Protein AF-A0A2U3LI74-F1 (afdb_monomer_lite)

Radius of gyration: 19.11 Å; chains: 1; bounding box: 64×29×44 Å

Structure (mmCIF, N/CA/C/O backbone):
data_AF-A0A2U3LI74-F1
#
_entry.id   AF-A0A2U3LI74-F1
#
loop_
_atom_site.group_PDB
_atom_site.id
_atom_site.type_symbol
_atom_site.label_atom_id
_atom_site.label_alt_id
_atom_site.label_comp_id
_atom_site.label_asym_id
_atom_site.label_entity_id
_atom_site.label_seq_id
_atom_site.pdbx_PDB_ins_code
_atom_site.Cartn_x
_atom_site.Cartn_y
_atom_site.Cartn_z
_atom_site.occupancy
_atom_site.B_iso_or_equiv
_atom_site.auth_seq_id
_atom_site.auth_comp_id
_atom_site.auth_asym_id
_atom_site.auth_atom_id
_atom_site.pdbx_PDB_model_num
ATOM 1 N N . MET A 1 1 ? 8.073 6.671 -24.115 1.00 55.41 1 MET A N 1
ATOM 2 C CA . MET A 1 1 ? 7.047 7.569 -23.555 1.00 55.41 1 MET A CA 1
ATOM 3 C C . MET A 1 1 ? 5.644 6.995 -23.532 1.00 55.41 1 MET A C 1
ATOM 5 O O . MET A 1 1 ? 5.001 7.187 -22.516 1.00 55.41 1 MET A O 1
ATOM 9 N N . ARG A 1 2 ? 5.120 6.317 -24.572 1.00 62.72 2 ARG A N 1
ATOM 10 C CA . ARG A 1 2 ? 3.730 5.817 -24.498 1.00 62.72 2 ARG A CA 1
ATOM 11 C C . ARG A 1 2 ? 3.549 4.587 -23.580 1.00 62.72 2 ARG A C 1
ATOM 13 O O . ARG A 1 2 ? 2.485 4.473 -22.997 1.00 62.72 2 ARG A O 1
ATOM 20 N N . ASN A 1 3 ? 4.588 3.770 -23.367 1.00 72.00 3 ASN A N 1
ATOM 21 C CA . ASN A 1 3 ? 4.470 2.480 -22.662 1.00 72.00 3 ASN A CA 1
ATOM 22 C C . ASN A 1 3 ? 5.248 2.424 -21.330 1.00 72.00 3 ASN A C 1
ATOM 24 O O . ASN A 1 3 ? 5.362 1.367 -20.722 1.00 72.00 3 ASN A O 1
ATOM 28 N N . ASP A 1 4 ? 5.797 3.548 -20.861 1.00 69.12 4 ASP A N 1
ATOM 29 C CA . ASP A 1 4 ? 6.774 3.564 -19.757 1.00 69.12 4 ASP A CA 1
ATOM 30 C C . ASP A 1 4 ? 6.161 3.116 -18.405 1.00 69.12 4 ASP A C 1
ATOM 32 O O . ASP A 1 4 ? 6.886 2.740 -17.489 1.00 69.12 4 ASP A O 1
ATOM 36 N N . PHE A 1 5 ? 4.826 3.121 -18.291 1.00 73.12 5 PHE A N 1
ATOM 37 C CA . PHE A 1 5 ? 4.066 2.641 -17.127 1.00 73.12 5 PHE A CA 1
ATOM 38 C C . PHE A 1 5 ? 3.332 1.313 -17.372 1.00 73.12 5 PHE A C 1
ATOM 40 O O . PHE A 1 5 ? 2.677 0.808 -16.464 1.00 73.12 5 PHE A O 1
ATOM 47 N N . GLU A 1 6 ? 3.395 0.778 -18.594 1.00 77.38 6 GLU A N 1
ATOM 48 C CA . GLU A 1 6 ? 2.714 -0.466 -18.980 1.00 77.38 6 GLU A CA 1
ATOM 49 C C . GLU A 1 6 ? 3.585 -1.699 -18.704 1.00 77.38 6 GLU A C 1
ATOM 51 O O . GLU A 1 6 ? 3.068 -2.806 -18.565 1.00 77.38 6 GLU A O 1
ATOM 56 N N . GLU A 1 7 ? 4.903 -1.513 -18.594 1.00 77.75 7 GLU A N 1
ATOM 57 C CA . GLU A 1 7 ? 5.839 -2.576 -18.237 1.00 77.75 7 GLU A CA 1
ATOM 58 C C . GLU A 1 7 ? 6.015 -2.657 -16.709 1.00 77.75 7 GLU A C 1
ATOM 60 O O . GLU A 1 7 ? 6.334 -1.648 -16.078 1.00 77.75 7 GLU A O 1
ATOM 65 N N . PRO A 1 8 ? 5.844 -3.839 -16.089 1.00 74.44 8 PRO A N 1
ATOM 66 C CA . PRO A 1 8 ? 6.161 -4.049 -14.679 1.00 74.44 8 PRO A CA 1
ATOM 67 C C . PRO A 1 8 ? 7.670 -3.936 -14.414 1.00 74.44 8 PRO A C 1
ATOM 69 O O . PRO A 1 8 ? 8.476 -4.551 -15.111 1.00 74.44 8 PRO A O 1
ATOM 72 N N . GLY A 1 9 ? 8.067 -3.214 -13.362 1.00 77.50 9 GLY A N 1
ATOM 73 C CA . GLY A 1 9 ? 9.455 -3.163 -12.880 1.00 77.50 9 GLY A CA 1
ATOM 74 C C . GLY A 1 9 ? 10.062 -1.761 -12.759 1.00 77.50 9 GLY A C 1
ATOM 75 O O . GLY A 1 9 ? 10.701 -1.494 -11.737 1.00 77.50 9 GLY A O 1
ATOM 76 N N . PRO A 1 10 ? 9.873 -0.843 -13.727 1.00 80.56 10 PRO A N 1
ATOM 77 C CA . PRO A 1 10 ? 10.335 0.531 -13.608 1.00 80.56 10 PRO A CA 1
ATOM 78 C C . PRO A 1 10 ? 9.788 1.211 -12.349 1.00 80.56 10 PRO A C 1
ATOM 80 O O . PRO A 1 10 ? 8.593 1.159 -12.043 1.00 80.56 10 PRO A O 1
ATOM 83 N N . PHE A 1 11 ? 10.691 1.862 -11.624 1.00 86.69 11 PHE A N 1
ATOM 84 C CA . PHE A 1 11 ? 10.395 2.668 -10.451 1.00 86.69 11 PHE A CA 1
ATOM 85 C C . PHE A 1 11 ? 10.618 4.142 -10.791 1.00 86.69 11 PHE A C 1
ATOM 87 O O . PHE A 1 11 ? 11.692 4.510 -11.273 1.00 86.69 11 PHE A O 1
ATOM 94 N N . PHE A 1 12 ? 9.629 4.988 -10.506 1.00 89.75 12 PHE A N 1
ATOM 95 C CA . PHE A 1 12 ? 9.710 6.421 -10.770 1.00 89.75 12 PHE A CA 1
ATOM 96 C C . PHE A 1 12 ? 9.577 7.216 -9.480 1.00 89.75 12 PHE A C 1
ATOM 98 O O . PHE A 1 12 ? 8.709 6.942 -8.655 1.00 89.75 12 PHE A O 1
ATOM 105 N N . ARG A 1 13 ? 10.402 8.253 -9.344 1.00 91.88 13 ARG A N 1
ATOM 106 C CA . ARG A 1 13 ? 10.267 9.253 -8.288 1.00 91.88 13 ARG A CA 1
ATOM 107 C C . ARG A 1 13 ? 10.006 10.611 -8.904 1.00 91.88 13 ARG A C 1
ATOM 109 O O . ARG A 1 13 ? 10.754 11.052 -9.775 1.00 91.88 13 ARG A O 1
ATOM 116 N N . ILE A 1 14 ? 8.966 11.276 -8.425 1.00 92.69 14 ILE A N 1
ATOM 117 C CA . ILE A 1 14 ? 8.621 12.640 -8.812 1.00 92.69 14 ILE A CA 1
ATOM 118 C C . ILE A 1 14 ? 8.843 13.549 -7.608 1.00 92.69 14 ILE A C 1
ATOM 120 O O . ILE A 1 14 ? 8.418 13.240 -6.497 1.00 92.69 14 ILE A O 1
ATOM 124 N N . GLY A 1 15 ? 9.487 14.691 -7.839 1.00 91.94 15 GLY A N 1
ATOM 125 C CA . GLY A 1 15 ? 9.750 15.680 -6.799 1.00 91.94 15 GLY A CA 1
ATOM 126 C C 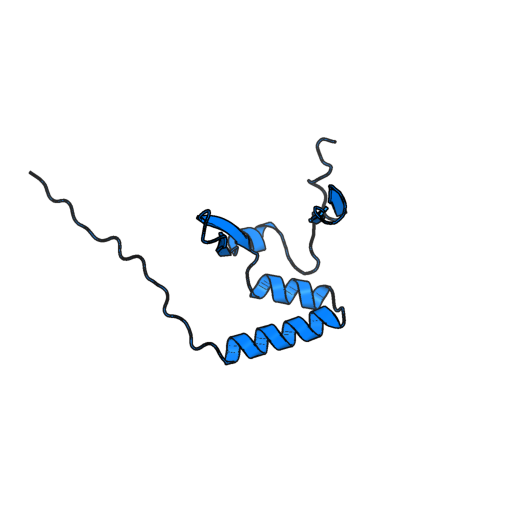. GLY A 1 15 ? 10.948 15.338 -5.912 1.00 91.94 15 GLY A C 1
ATOM 127 O O . GLY A 1 15 ? 11.799 14.514 -6.247 1.00 91.94 15 GLY A O 1
ATOM 128 N N . ARG A 1 16 ? 11.034 16.046 -4.788 1.00 90.56 16 ARG A N 1
ATOM 129 C CA . ARG A 1 16 ? 12.092 15.932 -3.776 1.00 90.56 16 ARG A CA 1
ATOM 130 C C . ARG A 1 16 ? 11.486 16.215 -2.411 1.00 90.56 16 ARG A C 1
ATOM 132 O O . ARG A 1 16 ? 10.459 16.884 -2.322 1.00 90.56 16 ARG A O 1
ATOM 139 N N . GLU A 1 17 ? 12.135 15.741 -1.359 1.00 88.44 17 GLU A N 1
ATOM 140 C CA . GLU A 1 17 ? 11.691 16.011 0.007 1.00 88.44 17 GLU A CA 1
ATOM 141 C C . GLU A 1 17 ? 11.464 17.519 0.245 1.00 88.44 17 GLU A C 1
ATOM 143 O O . GLU A 1 17 ? 12.245 18.341 -0.253 1.00 88.44 17 GLU A O 1
ATOM 148 N N . PRO A 1 18 ? 10.397 17.900 0.975 1.00 89.00 18 PRO A N 1
ATOM 149 C CA . PRO A 1 18 ? 9.451 17.034 1.695 1.00 89.00 18 PRO A CA 1
ATOM 150 C C . PRO A 1 18 ? 8.280 16.497 0.846 1.00 89.00 18 PRO A C 1
ATOM 152 O O . PRO A 1 18 ? 7.466 15.738 1.360 1.00 89.00 18 PRO A O 1
ATOM 155 N N . VAL A 1 19 ? 8.176 16.866 -0.437 1.00 90.75 19 VAL A N 1
ATOM 156 C CA . VAL A 1 19 ? 7.052 16.493 -1.318 1.00 90.75 19 VAL A CA 1
ATOM 157 C C . VAL A 1 19 ? 7.567 15.631 -2.473 1.00 90.75 19 VAL A C 1
ATOM 159 O O . VAL A 1 19 ? 7.710 16.082 -3.611 1.00 90.75 19 VAL A O 1
ATOM 162 N N . GLY A 1 20 ? 7.909 14.386 -2.143 1.00 92.69 20 GLY A N 1
ATOM 163 C CA . GLY A 1 20 ? 8.288 13.348 -3.101 1.00 92.69 20 GLY A CA 1
ATOM 164 C C . GLY A 1 20 ? 7.188 12.299 -3.245 1.00 92.69 20 GLY A C 1
ATOM 165 O O . GLY A 1 20 ? 6.549 11.939 -2.257 1.00 92.69 20 GLY A O 1
ATOM 166 N N . VAL A 1 21 ? 6.977 11.805 -4.464 1.00 92.94 21 VAL A N 1
ATOM 167 C CA . VAL A 1 21 ? 6.033 10.720 -4.763 1.00 92.94 21 VAL A CA 1
ATOM 168 C C . VAL A 1 21 ? 6.761 9.593 -5.479 1.00 92.94 21 VAL A C 1
ATOM 170 O O . VAL A 1 21 ? 7.453 9.821 -6.472 1.00 92.94 21 VAL A O 1
ATOM 173 N N . ASP A 1 22 ? 6.542 8.382 -4.983 1.00 92.06 22 ASP A N 1
ATOM 174 C CA . ASP A 1 22 ? 7.096 7.141 -5.502 1.00 92.06 22 ASP A CA 1
ATOM 175 C C . ASP A 1 22 ? 6.018 6.377 -6.268 1.00 92.06 22 ASP A C 1
ATOM 177 O O . ASP A 1 22 ? 4.975 6.035 -5.713 1.00 92.06 22 ASP A O 1
ATOM 181 N N . ILE A 1 23 ? 6.274 6.105 -7.546 1.00 91.31 23 ILE A N 1
ATOM 182 C CA . ILE A 1 23 ? 5.399 5.320 -8.415 1.00 91.31 23 ILE A CA 1
ATOM 183 C C . ILE A 1 23 ? 6.084 3.984 -8.682 1.00 91.31 23 ILE A C 1
ATOM 185 O O . ILE A 1 23 ? 7.129 3.910 -9.334 1.00 91.31 23 ILE A O 1
ATOM 189 N N . LEU A 1 24 ? 5.470 2.926 -8.164 1.00 91.00 24 LEU A N 1
ATOM 190 C CA . LEU A 1 24 ? 5.869 1.543 -8.383 1.00 91.00 24 LEU A CA 1
ATOM 191 C C . LEU A 1 24 ? 4.912 0.926 -9.405 1.00 91.00 24 LEU A C 1
ATOM 193 O O . LEU A 1 24 ? 3.709 0.872 -9.166 1.00 91.00 24 LEU A O 1
ATOM 197 N N . THR A 1 25 ? 5.447 0.453 -10.529 1.00 90.31 25 THR A N 1
ATOM 198 C CA . THR A 1 25 ? 4.677 -0.278 -11.559 1.00 90.31 25 THR A CA 1
ATOM 199 C C . THR A 1 25 ? 4.445 -1.744 -11.189 1.00 90.31 25 THR A C 1
ATOM 201 O O . THR A 1 25 ? 3.588 -2.405 -11.765 1.00 90.31 25 THR A O 1
ATOM 204 N N . ALA A 1 26 ? 5.195 -2.256 -10.211 1.00 90.94 26 ALA A N 1
ATOM 205 C CA . ALA A 1 26 ? 5.050 -3.597 -9.672 1.00 90.94 26 ALA A CA 1
ATOM 206 C C . ALA A 1 26 ? 5.453 -3.623 -8.197 1.00 90.94 26 ALA A C 1
ATOM 208 O O . ALA A 1 26 ? 6.375 -2.919 -7.776 1.00 90.94 26 ALA A O 1
ATOM 209 N N . ILE A 1 27 ? 4.787 -4.473 -7.419 1.00 91.38 27 ILE A N 1
ATOM 210 C CA . ILE A 1 27 ? 5.145 -4.756 -6.030 1.00 91.38 27 ILE A CA 1
ATOM 211 C C . ILE A 1 27 ? 5.310 -6.276 -5.910 1.00 91.38 27 ILE A C 1
ATOM 213 O O . ILE A 1 27 ? 4.374 -7.004 -6.240 1.00 91.38 27 ILE A O 1
ATOM 217 N N . PRO A 1 28 ? 6.471 -6.785 -5.454 1.00 91.38 28 PRO A N 1
ATOM 218 C CA . PRO A 1 28 ? 6.678 -8.222 -5.302 1.00 91.38 28 PRO A CA 1
ATOM 219 C C . PRO A 1 28 ? 5.583 -8.874 -4.455 1.00 91.38 28 PRO A C 1
ATOM 221 O O . PRO A 1 28 ? 5.224 -8.356 -3.403 1.00 91.38 28 PRO A O 1
ATOM 224 N N . GLY A 1 29 ? 5.071 -10.023 -4.900 1.00 92.88 29 GLY A N 1
ATOM 225 C CA . GLY A 1 29 ? 4.038 -10.777 -4.181 1.00 92.88 29 GLY A CA 1
ATOM 226 C C . GLY A 1 29 ? 2.606 -10.264 -4.363 1.00 92.88 29 GLY A C 1
ATOM 227 O O . GLY A 1 29 ? 1.711 -10.792 -3.704 1.00 92.88 29 GLY A O 1
ATOM 228 N N . VAL A 1 30 ? 2.376 -9.270 -5.231 1.00 95.12 30 VAL A N 1
ATOM 229 C CA . VAL A 1 30 ? 1.049 -8.698 -5.492 1.00 95.12 30 VAL A CA 1
ATOM 230 C C . VAL A 1 30 ? 0.830 -8.476 -6.990 1.00 95.12 30 VAL A C 1
ATOM 232 O O . VAL A 1 30 ? 1.571 -7.737 -7.628 1.00 95.12 30 VAL A O 1
ATOM 235 N N . GLU A 1 31 ? -0.247 -9.054 -7.525 1.00 94.00 31 GLU A N 1
ATOM 236 C CA . GLU A 1 31 ? -0.707 -8.806 -8.897 1.00 94.00 31 GLU A CA 1
ATOM 237 C C . GLU A 1 31 ? -1.703 -7.641 -8.932 1.00 94.00 31 GLU A C 1
ATOM 239 O O . GLU A 1 31 ? -2.689 -7.642 -8.184 1.00 94.00 31 GLU A O 1
ATOM 244 N N . PHE A 1 32 ? -1.468 -6.663 -9.815 1.00 92.00 32 PHE A N 1
ATOM 245 C CA . PHE A 1 32 ? -2.211 -5.398 -9.833 1.00 92.00 32 PHE A CA 1
ATOM 246 C C . PHE A 1 32 ? -3.721 -5.597 -9.974 1.00 92.00 32 PHE A C 1
ATOM 248 O O . PHE A 1 32 ? -4.468 -5.102 -9.137 1.00 92.00 32 PHE A O 1
ATOM 255 N N . ASP A 1 33 ? -4.182 -6.363 -10.966 1.00 94.06 33 ASP A N 1
ATOM 256 C CA . ASP A 1 33 ? -5.620 -6.546 -11.216 1.00 94.06 33 ASP A CA 1
ATOM 257 C C . ASP A 1 33 ? -6.344 -7.181 -10.021 1.00 94.06 33 ASP A C 1
ATOM 259 O O . ASP A 1 33 ? -7.462 -6.796 -9.665 1.00 94.06 33 ASP A O 1
ATOM 263 N N . THR A 1 34 ? -5.679 -8.125 -9.348 1.00 95.31 34 THR A N 1
ATOM 264 C CA . THR A 1 34 ? -6.230 -8.793 -8.163 1.00 95.31 34 THR A CA 1
ATOM 265 C C . THR A 1 34 ? -6.294 -7.835 -6.977 1.00 95.31 34 THR A C 1
ATOM 267 O O . THR A 1 34 ? -7.328 -7.752 -6.308 1.00 95.31 34 THR A O 1
ATOM 270 N 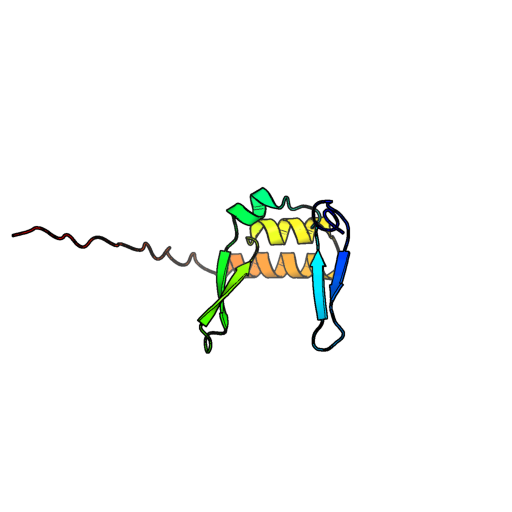N . ALA A 1 35 ? -5.221 -7.082 -6.729 1.00 95.81 35 ALA A N 1
ATOM 271 C CA . ALA A 1 35 ? -5.175 -6.096 -5.654 1.00 95.81 35 ALA A CA 1
ATOM 272 C C . ALA A 1 35 ? -6.142 -4.933 -5.900 1.00 95.81 35 ALA A C 1
ATOM 274 O O . ALA A 1 35 ? -6.812 -4.471 -4.977 1.00 95.81 35 ALA A O 1
ATOM 275 N N . TRP A 1 36 ? -6.280 -4.497 -7.153 1.00 96.25 36 TRP A N 1
ATOM 276 C CA . TRP A 1 36 ? -7.207 -3.446 -7.551 1.00 96.25 36 TRP A CA 1
ATOM 277 C C . TRP A 1 36 ? -8.655 -3.851 -7.288 1.00 96.25 36 TRP A C 1
ATOM 279 O O . TRP A 1 36 ? -9.429 -3.051 -6.761 1.00 96.25 36 TRP A O 1
ATOM 289 N N . ALA A 1 37 ? -9.028 -5.098 -7.584 1.00 97.19 37 ALA A N 1
ATOM 290 C CA . ALA A 1 37 ? -10.359 -5.618 -7.276 1.00 97.19 37 ALA A CA 1
ATOM 291 C C . ALA A 1 37 ? -10.640 -5.700 -5.761 1.00 97.19 37 ALA A C 1
ATOM 293 O O . ALA A 1 37 ? -11.791 -5.564 -5.347 1.00 97.19 37 ALA A O 1
ATOM 294 N N . ARG A 1 38 ? -9.604 -5.901 -4.937 1.00 96.75 38 ARG A N 1
ATOM 295 C CA . ARG A 1 38 ? -9.693 -6.034 -3.469 1.00 96.75 38 ARG A CA 1
ATOM 296 C C . ARG A 1 38 ? -9.413 -4.745 -2.697 1.00 96.75 38 ARG A C 1
ATOM 298 O O . ARG A 1 38 ? -9.410 -4.770 -1.466 1.00 96.75 38 ARG A O 1
ATOM 305 N N . ARG A 1 39 ? -9.144 -3.641 -3.395 1.00 97.50 39 ARG A N 1
ATOM 306 C CA . ARG A 1 39 ? -8.782 -2.367 -2.772 1.00 97.50 39 ARG A CA 1
ATOM 307 C C . ARG A 1 39 ? -9.855 -1.898 -1.790 1.00 97.50 39 ARG A C 1
ATOM 309 O O . ARG A 1 39 ? -11.050 -2.118 -1.993 1.00 97.50 39 ARG A O 1
ATOM 316 N N . VAL A 1 40 ? -9.415 -1.201 -0.753 1.00 96.75 40 VAL A N 1
ATOM 317 C CA . VAL A 1 40 ? -10.275 -0.584 0.254 1.00 96.75 40 VAL A CA 1
ATOM 318 C C . VAL A 1 40 ? -10.235 0.924 0.051 1.00 96.75 40 VAL A C 1
ATOM 320 O O . VAL A 1 40 ? -9.160 1.517 -0.004 1.00 96.75 40 VAL A O 1
ATOM 323 N N . GLU A 1 41 ? -11.404 1.542 -0.091 1.00 97.25 41 GLU A N 1
ATOM 324 C CA . GLU A 1 41 ? -11.535 2.992 -0.225 1.00 97.25 41 GLU A CA 1
ATOM 325 C C . GLU A 1 41 ? -11.901 3.608 1.129 1.00 97.25 41 GLU A C 1
ATOM 327 O O . GLU A 1 41 ? -13.011 3.407 1.625 1.00 97.25 41 GLU A O 1
ATOM 332 N N . GLU A 1 42 ? -10.995 4.398 1.698 1.00 96.50 42 GLU A N 1
ATOM 333 C CA . GLU A 1 42 ? -11.164 5.026 3.014 1.00 96.50 42 GLU A CA 1
ATOM 334 C C . GLU A 1 42 ? -11.005 6.546 2.936 1.00 96.50 42 GLU A C 1
ATOM 336 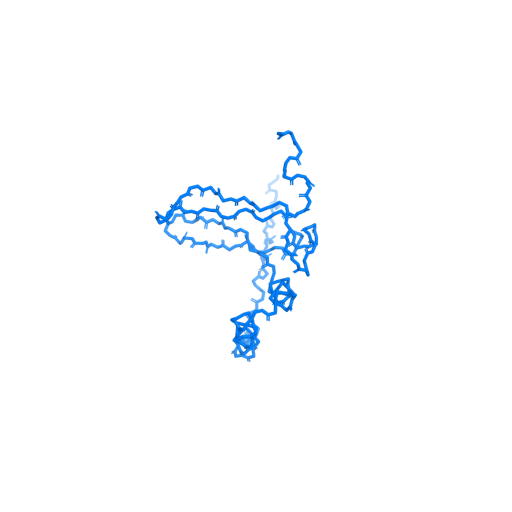O O . GLU A 1 42 ? -10.441 7.086 1.979 1.00 96.50 42 GLU A O 1
ATOM 341 N N . VAL A 1 43 ? -11.521 7.243 3.950 1.00 96.38 43 VAL A N 1
ATOM 342 C CA . VAL A 1 43 ? -11.295 8.685 4.119 1.00 96.38 43 VAL A CA 1
ATOM 343 C C . VAL A 1 43 ? -9.871 8.888 4.630 1.00 96.38 43 VAL A C 1
ATOM 345 O O . VAL A 1 43 ? -9.524 8.444 5.720 1.00 96.38 43 VAL A O 1
ATOM 348 N N . PHE A 1 44 ? -9.042 9.534 3.814 1.00 94.44 44 PHE A N 1
ATOM 349 C CA . PHE A 1 44 ? -7.653 9.854 4.132 1.00 94.44 44 PHE A CA 1
ATOM 350 C C . PHE A 1 44 ? -7.533 11.159 4.926 1.00 94.44 44 PHE A C 1
ATOM 352 O O . PHE A 1 44 ? -6.693 11.266 5.815 1.00 94.44 44 PHE A O 1
ATOM 359 N N . ASP A 1 45 ? -8.389 12.133 4.619 1.00 95.62 45 ASP A N 1
ATOM 360 C CA . ASP A 1 45 ? -8.472 13.405 5.332 1.00 95.62 45 ASP A CA 1
ATOM 361 C C . ASP A 1 45 ? -9.938 13.723 5.640 1.00 95.62 45 ASP A C 1
ATOM 363 O O . ASP A 1 45 ? -10.750 13.943 4.738 1.00 95.62 45 ASP A O 1
ATOM 367 N N . GLU A 1 46 ? -10.275 13.731 6.930 1.00 95.81 46 GLU A N 1
ATOM 368 C CA . GLU A 1 46 ? -11.629 13.993 7.421 1.00 95.81 46 GLU A CA 1
ATOM 369 C C . GLU A 1 46 ? -12.081 15.438 7.174 1.00 95.81 46 GLU A C 1
ATOM 371 O O . GLU A 1 46 ? -13.274 15.676 6.996 1.00 95.81 46 GLU A O 1
ATOM 376 N N . GLN A 1 47 ? -11.157 16.407 7.130 1.00 97.31 47 GLN A N 1
ATOM 377 C CA . GLN A 1 47 ? -11.501 17.821 6.954 1.00 97.31 47 GLN A CA 1
ATOM 378 C C . GLN A 1 47 ? -11.938 18.117 5.521 1.00 97.31 47 GLN A C 1
ATOM 380 O O . GLN A 1 47 ? -12.882 18.873 5.294 1.00 97.31 47 GLN A O 1
ATOM 385 N N . THR A 1 48 ? -11.250 17.513 4.554 1.00 96.81 48 THR A N 1
ATOM 386 C CA . THR A 1 48 ? -11.536 17.685 3.124 1.00 96.81 48 THR A CA 1
ATOM 387 C C . THR A 1 48 ? -12.435 16.586 2.559 1.00 96.81 48 THR A C 1
ATOM 389 O O . THR A 1 48 ? -12.884 16.691 1.418 1.00 96.81 48 THR A O 1
ATOM 392 N N . ASN A 1 49 ? -12.719 15.541 3.348 1.00 95.25 49 ASN A N 1
ATOM 393 C CA . ASN A 1 49 ? -13.379 14.309 2.914 1.00 95.25 49 ASN A CA 1
ATOM 394 C C . ASN A 1 49 ? -12.668 13.656 1.709 1.00 95.25 49 ASN A C 1
ATOM 396 O O . ASN A 1 49 ? -13.302 13.058 0.833 1.00 95.25 49 ASN A O 1
ATOM 400 N N . LEU A 1 50 ? -11.339 13.788 1.641 1.00 97.00 50 LEU A N 1
ATOM 401 C CA . LEU A 1 50 ? -10.536 13.178 0.589 1.00 97.00 50 LEU A CA 1
ATOM 402 C C . LEU A 1 50 ? -10.536 11.660 0.769 1.00 97.00 50 LEU A C 1
ATOM 404 O O . LEU A 1 50 ? -10.140 11.152 1.819 1.00 97.00 50 LEU A O 1
ATOM 408 N N . ARG A 1 51 ? -10.952 10.931 -0.269 1.00 97.31 51 ARG A N 1
ATOM 409 C CA . ARG A 1 51 ? -10.968 9.464 -0.279 1.00 97.31 51 ARG A CA 1
ATOM 410 C C . ARG A 1 51 ? -9.779 8.924 -1.063 1.00 97.31 51 ARG A C 1
ATOM 412 O O . ARG A 1 51 ? -9.458 9.440 -2.132 1.00 97.31 51 ARG A O 1
ATOM 419 N N . ALA A 1 52 ? -9.142 7.886 -0.535 1.0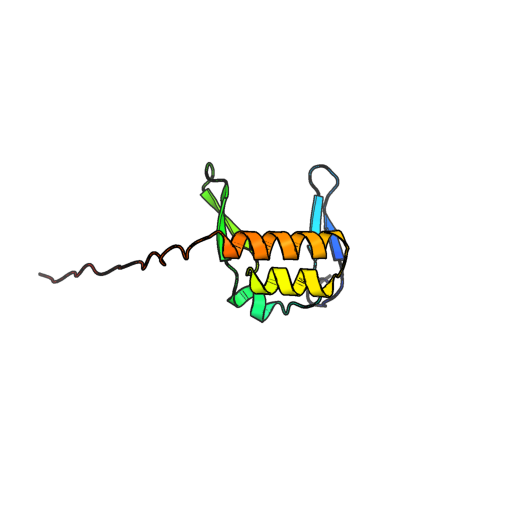0 96.94 52 ALA A N 1
ATOM 420 C CA . ALA A 1 52 ? -8.001 7.226 -1.158 1.00 96.94 52 ALA A CA 1
ATOM 421 C C . ALA A 1 52 ? -8.213 5.710 -1.218 1.00 96.94 52 ALA A C 1
ATOM 423 O O . ALA A 1 52 ? -8.878 5.123 -0.363 1.00 96.94 52 ALA A O 1
ATOM 424 N N . ASN A 1 53 ? -7.633 5.083 -2.243 1.00 97.44 53 ASN A N 1
ATOM 425 C CA . ASN A 1 53 ? -7.630 3.633 -2.393 1.00 97.44 53 ASN A CA 1
ATOM 426 C C . ASN A 1 53 ? -6.359 3.053 -1.769 1.00 97.44 53 ASN A C 1
ATOM 428 O O . ASN A 1 53 ? -5.252 3.478 -2.098 1.00 97.44 53 ASN A O 1
ATOM 432 N N . PHE A 1 54 ? -6.529 2.035 -0.937 1.00 96.12 54 PHE A N 1
ATOM 433 C CA . PHE A 1 54 ? -5.456 1.257 -0.333 1.00 96.12 54 PHE A CA 1
ATOM 434 C C . PHE A 1 54 ? -5.559 -0.192 -0.800 1.00 96.12 54 PHE A C 1
ATOM 436 O O . PHE A 1 54 ? -6.659 -0.699 -1.024 1.00 96.12 54 PHE A O 1
ATOM 443 N N . ILE A 1 55 ? -4.429 -0.886 -0.933 1.00 96.44 55 ILE A N 1
ATOM 444 C CA . ILE A 1 55 ? -4.457 -2.340 -1.133 1.00 96.44 55 ILE A CA 1
ATOM 445 C C . ILE A 1 55 ? -5.048 -3.029 0.102 1.00 96.44 55 ILE A C 1
ATOM 447 O O . ILE A 1 55 ? -4.993 -2.492 1.212 1.00 96.44 55 ILE A O 1
ATOM 451 N N . SER A 1 56 ? -5.619 -4.219 -0.090 1.00 96.25 56 SER A N 1
ATOM 452 C CA . SER A 1 56 ? -6.180 -4.981 1.024 1.00 96.25 56 SER A CA 1
ATOM 453 C C . SER A 1 56 ? -5.107 -5.333 2.059 1.00 96.25 56 SER A C 1
ATOM 455 O O . SER A 1 56 ? -3.904 -5.344 1.776 1.00 96.25 56 SER A O 1
ATOM 457 N N . ARG A 1 57 ? -5.540 -5.670 3.277 1.00 95.50 57 ARG A N 1
ATOM 458 C CA . ARG A 1 57 ? -4.632 -6.141 4.330 1.00 95.50 57 ARG A CA 1
ATOM 459 C C . ARG A 1 57 ? -3.862 -7.382 3.877 1.00 95.50 57 ARG A C 1
ATOM 461 O O . ARG A 1 57 ? -2.678 -7.517 4.173 1.00 95.50 57 ARG A O 1
ATOM 468 N N . GLU A 1 58 ? -4.536 -8.290 3.185 1.00 95.56 58 GLU A N 1
ATOM 469 C CA . GLU A 1 58 ? -3.973 -9.543 2.697 1.00 95.56 58 GLU A CA 1
ATOM 470 C C . GLU A 1 58 ? -2.880 -9.279 1.655 1.00 95.56 58 GLU A C 1
ATOM 472 O O . GLU A 1 58 ? -1.791 -9.846 1.766 1.00 95.56 58 GLU A O 1
ATOM 477 N N . ASP A 1 59 ? -3.130 -8.364 0.715 1.00 96.88 59 ASP A N 1
ATOM 478 C CA . ASP A 1 59 ? -2.159 -7.985 -0.316 1.00 96.88 59 ASP A CA 1
ATOM 479 C C . ASP A 1 59 ? -0.977 -7.202 0.292 1.00 96.88 59 ASP A C 1
ATOM 481 O O . ASP A 1 59 ? 0.175 -7.434 -0.073 1.00 96.88 59 ASP A O 1
ATOM 485 N N . LEU A 1 60 ? -1.219 -6.348 1.297 1.00 96.31 60 LEU A N 1
ATOM 486 C CA . LEU A 1 60 ? -0.153 -5.658 2.036 1.00 96.31 60 LEU A CA 1
ATOM 487 C C . LEU A 1 60 ? 0.774 -6.645 2.756 1.00 96.31 60 LEU A C 1
ATOM 489 O O . LEU A 1 60 ? 1.997 -6.505 2.711 1.00 96.31 60 LEU A O 1
ATOM 493 N N . LEU A 1 61 ? 0.207 -7.657 3.417 1.00 96.75 61 LEU A N 1
ATOM 494 C CA . LEU A 1 61 ? 0.990 -8.700 4.076 1.00 96.75 61 LEU A CA 1
ATOM 495 C C . LEU A 1 61 ? 1.774 -9.544 3.061 1.00 96.75 61 LEU A C 1
ATOM 497 O O . LEU A 1 61 ? 2.916 -9.907 3.338 1.00 96.75 61 LEU A O 1
ATOM 501 N N . ALA A 1 62 ? 1.191 -9.852 1.899 1.00 97.06 62 ALA A N 1
ATOM 502 C CA . ALA A 1 62 ? 1.886 -10.558 0.823 1.00 97.06 62 ALA A CA 1
ATOM 503 C C . ALA A 1 62 ? 3.091 -9.753 0.307 1.00 97.06 62 ALA A C 1
ATOM 505 O O . ALA A 1 62 ? 4.202 -10.287 0.265 1.00 97.06 62 ALA A O 1
ATOM 506 N N . ALA A 1 63 ? 2.903 -8.455 0.042 1.00 96.62 63 ALA A N 1
ATOM 507 C CA . ALA A 1 63 ? 3.972 -7.550 -0.376 1.00 96.62 63 ALA A CA 1
ATOM 508 C C . ALA A 1 63 ? 5.123 -7.485 0.636 1.00 96.62 63 ALA A C 1
ATOM 510 O O . ALA A 1 63 ? 6.296 -7.607 0.281 1.00 96.62 63 ALA A O 1
ATOM 511 N N . LYS A 1 64 ? 4.795 -7.338 1.925 1.00 96.81 64 LYS A N 1
ATOM 512 C CA . LYS A 1 64 ? 5.794 -7.277 3.000 1.00 96.81 64 LYS A CA 1
ATOM 513 C C . LYS A 1 64 ? 6.580 -8.579 3.142 1.00 96.81 64 LYS A C 1
ATOM 515 O O . LYS A 1 64 ? 7.798 -8.539 3.310 1.00 96.81 64 LYS A O 1
ATOM 520 N N . ARG A 1 65 ? 5.914 -9.734 3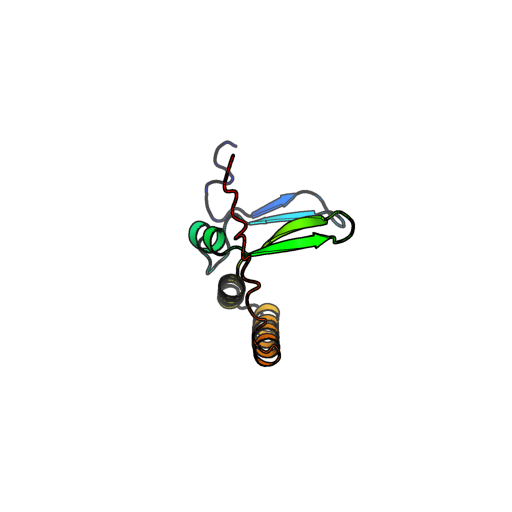.025 1.00 97.00 65 ARG A N 1
ATOM 521 C CA . ARG A 1 65 ? 6.581 -11.047 3.075 1.00 97.00 65 ARG A CA 1
ATOM 522 C C . ARG A 1 65 ? 7.528 -11.236 1.896 1.00 97.00 65 ARG A C 1
ATOM 524 O O . ARG A 1 65 ? 8.626 -11.742 2.093 1.00 97.00 65 ARG A O 1
ATOM 531 N N . ALA A 1 66 ? 7.119 -10.805 0.704 1.00 96.31 66 ALA A N 1
ATOM 532 C CA . ALA A 1 66 ? 7.955 -10.873 -0.488 1.00 96.31 66 ALA A CA 1
ATOM 533 C C . ALA A 1 66 ? 9.171 -9.931 -0.408 1.00 96.31 66 ALA A C 1
ATOM 535 O O . ALA A 1 66 ? 10.248 -10.294 -0.871 1.00 96.31 66 ALA A O 1
ATOM 536 N N . ALA A 1 67 ? 9.024 -8.750 0.205 1.00 95.00 67 ALA A N 1
ATOM 537 C CA . ALA A 1 67 ? 10.132 -7.816 0.414 1.00 95.00 67 ALA A CA 1
ATOM 538 C C . ALA A 1 67 ? 11.137 -8.302 1.475 1.00 95.00 67 ALA A C 1
ATOM 540 O O . ALA A 1 67 ? 12.339 -8.093 1.321 1.00 95.00 67 ALA A O 1
ATOM 541 N N . GLY A 1 68 ? 10.658 -8.924 2.558 1.00 94.12 68 GLY A N 1
ATOM 542 C CA . GLY A 1 68 ? 11.492 -9.624 3.543 1.00 94.12 68 GLY A CA 1
ATOM 543 C C . GLY A 1 68 ? 12.468 -8.751 4.344 1.00 94.12 68 GLY A C 1
ATOM 544 O O . GLY A 1 68 ? 13.349 -9.288 5.017 1.00 94.12 68 GLY A O 1
ATOM 545 N N . ARG A 1 69 ? 12.350 -7.416 4.299 1.00 96.56 69 ARG A N 1
ATOM 546 C CA . ARG A 1 69 ? 13.225 -6.522 5.075 1.00 96.56 69 ARG A CA 1
ATOM 547 C C . ARG A 1 69 ? 12.915 -6.664 6.570 1.00 96.56 69 ARG A C 1
ATOM 549 O O . ARG A 1 69 ? 11.755 -6.886 6.919 1.00 96.56 69 ARG A O 1
ATOM 556 N N . PRO A 1 70 ? 13.888 -6.449 7.475 1.00 97.69 70 PRO A N 1
ATOM 557 C CA . PRO A 1 70 ? 13.647 -6.537 8.918 1.00 97.69 70 PRO A CA 1
ATOM 558 C C . PRO A 1 70 ? 12.443 -5.711 9.397 1.00 97.69 70 PRO A C 1
ATOM 560 O O . PRO A 1 70 ? 11.644 -6.193 10.196 1.00 97.69 70 PRO A O 1
ATOM 563 N N . GLN A 1 71 ? 12.263 -4.506 8.845 1.00 97.12 71 GLN A N 1
ATOM 564 C CA . GLN A 1 71 ? 11.102 -3.666 9.142 1.00 97.12 71 GLN A CA 1
ATOM 565 C C . GLN A 1 71 ? 9.787 -4.276 8.638 1.00 97.12 71 GLN A C 1
ATOM 567 O O . GLN A 1 71 ? 8.789 -4.233 9.345 1.00 97.12 71 GLN A O 1
ATOM 572 N N . ASP A 1 72 ? 9.771 -4.882 7.448 1.00 97.00 72 ASP A N 1
ATOM 573 C CA . ASP A 1 72 ? 8.557 -5.507 6.916 1.00 97.00 72 ASP A CA 1
ATOM 574 C C . ASP A 1 72 ? 8.109 -6.694 7.773 1.00 97.00 72 ASP A C 1
ATOM 576 O O . ASP A 1 72 ? 6.911 -6.869 7.986 1.00 97.00 72 ASP A O 1
ATOM 580 N N . LEU A 1 73 ? 9.055 -7.475 8.304 1.00 96.62 73 LEU A N 1
ATOM 581 C CA . LEU A 1 73 ? 8.761 -8.573 9.228 1.00 96.62 73 LEU A CA 1
ATOM 582 C C . LEU A 1 73 ? 8.160 -8.062 10.545 1.00 96.62 73 LEU A C 1
ATOM 584 O O . LEU A 1 73 ? 7.152 -8.602 11.004 1.00 96.62 73 LEU A O 1
ATOM 588 N N . ALA A 1 74 ? 8.727 -6.994 11.114 1.00 97.12 74 ALA A N 1
ATOM 589 C CA . ALA A 1 74 ? 8.184 -6.352 12.310 1.00 97.12 74 ALA A CA 1
ATOM 590 C C . ALA A 1 74 ? 6.773 -5.784 12.065 1.00 97.12 74 ALA A C 1
ATOM 592 O O . ALA A 1 74 ? 5.872 -5.954 12.889 1.00 97.12 74 ALA A O 1
ATOM 593 N N . ASP A 1 75 ? 6.552 -5.163 10.904 1.00 96.81 75 ASP A N 1
ATOM 594 C CA . ASP A 1 75 ? 5.245 -4.628 10.522 1.00 96.81 75 ASP A CA 1
ATOM 595 C C . ASP A 1 75 ? 4.201 -5.743 10.355 1.00 96.81 75 ASP A C 1
ATOM 597 O O . ASP A 1 75 ? 3.058 -5.582 10.785 1.00 96.81 75 ASP A O 1
ATOM 601 N N . ILE A 1 76 ? 4.571 -6.887 9.763 1.00 97.06 76 ILE A N 1
ATOM 602 C CA . ILE A 1 76 ? 3.688 -8.060 9.648 1.00 97.06 76 ILE A CA 1
ATOM 603 C C . ILE A 1 76 ? 3.235 -8.525 11.034 1.00 97.06 76 ILE A C 1
ATOM 605 O O . ILE A 1 76 ? 2.034 -8.704 11.252 1.00 97.06 76 ILE A O 1
ATOM 609 N N . GLU A 1 77 ? 4.168 -8.679 11.976 1.00 96.31 77 GLU A N 1
ATOM 610 C CA . GLU A 1 77 ? 3.847 -9.091 13.345 1.00 96.31 77 GLU A CA 1
ATOM 611 C C . GLU A 1 77 ? 2.885 -8.095 14.013 1.00 96.31 77 GLU A C 1
ATOM 613 O O . GLU A 1 77 ? 1.877 -8.491 14.612 1.00 96.31 77 GLU A O 1
ATOM 618 N N . ALA A 1 78 ? 3.145 -6.794 13.857 1.00 95.81 78 ALA A N 1
ATOM 619 C CA . ALA A 1 78 ? 2.289 -5.740 14.389 1.00 95.81 78 ALA A CA 1
ATOM 620 C C . ALA A 1 78 ? 0.868 -5.791 13.796 1.00 95.81 78 ALA A C 1
ATOM 622 O O . ALA A 1 78 ? -0.115 -5.725 14.542 1.00 95.81 78 ALA A O 1
ATOM 623 N N . ILE A 1 79 ? 0.741 -5.971 12.476 1.00 93.94 79 ILE A N 1
ATOM 624 C CA . ILE A 1 79 ? -0.548 -6.092 11.775 1.00 93.94 79 ILE A CA 1
ATOM 625 C C . ILE A 1 79 ? -1.318 -7.335 12.246 1.00 93.94 79 ILE A C 1
ATOM 627 O O . ILE A 1 79 ? -2.534 -7.283 12.455 1.00 93.94 79 ILE A O 1
ATOM 631 N N . GLU A 1 80 ? -0.642 -8.470 12.420 1.00 93.69 80 GLU A N 1
ATOM 632 C CA . GLU A 1 80 ? -1.264 -9.705 12.904 1.00 93.69 80 GLU A CA 1
ATOM 633 C C . GLU A 1 80 ? -1.722 -9.589 14.361 1.00 93.69 80 GLU A C 1
ATOM 635 O O . GLU A 1 80 ? -2.814 -10.050 14.707 1.00 93.69 80 GLU A O 1
ATOM 640 N N . LYS A 1 81 ? -0.938 -8.924 15.214 1.00 93.38 81 LYS A N 1
ATOM 641 C CA . LYS A 1 81 ? -1.318 -8.648 16.603 1.00 93.38 81 LYS A CA 1
ATOM 642 C C . LYS A 1 81 ? -2.525 -7.714 16.683 1.00 93.38 81 LYS A C 1
ATOM 644 O O . LYS A 1 81 ? -3.470 -8.012 17.412 1.00 93.38 81 LYS A O 1
ATOM 649 N N . ALA A 1 82 ? -2.534 -6.634 15.902 1.00 91.00 82 ALA A N 1
ATOM 650 C CA . ALA A 1 82 ? -3.654 -5.697 15.847 1.00 91.00 82 ALA A CA 1
ATOM 651 C C . ALA A 1 82 ? -4.958 -6.388 15.410 1.00 91.00 82 ALA A C 1
ATOM 653 O O . ALA A 1 82 ? -6.007 -6.156 16.011 1.00 91.00 82 ALA A O 1
ATOM 654 N N . ALA A 1 83 ? -4.887 -7.297 14.432 1.00 87.31 83 ALA A N 1
ATOM 655 C CA . ALA A 1 83 ? -6.042 -8.073 13.983 1.00 87.31 83 ALA A CA 1
ATOM 656 C C . ALA A 1 83 ? -6.618 -8.981 15.085 1.00 87.31 83 ALA A C 1
ATOM 658 O O . ALA A 1 83 ? -7.833 -9.109 15.198 1.00 87.31 83 ALA A O 1
ATOM 659 N N . LYS A 1 84 ? -5.772 -9.573 15.941 1.00 81.88 84 LYS A N 1
ATOM 660 C CA . LYS A 1 84 ? -6.221 -10.400 17.079 1.00 81.88 84 LYS A CA 1
ATOM 661 C C . LYS A 1 84 ? -6.918 -9.577 18.167 1.00 81.88 84 LYS A C 1
ATOM 663 O O . LYS A 1 84 ? -7.791 -10.092 18.861 1.00 81.88 84 LYS A O 1
ATOM 668 N N . SER A 1 85 ? -6.537 -8.311 18.329 1.00 73.62 85 SER A N 1
ATOM 669 C CA . SER A 1 85 ? -7.130 -7.406 19.322 1.00 73.62 85 SER A CA 1
ATOM 670 C C . SER A 1 85 ? -8.431 -6.749 18.849 1.00 73.62 85 SER A C 1
ATOM 672 O O . SER A 1 85 ? -9.245 -6.339 19.677 1.00 73.62 85 SER A O 1
ATOM 674 N N . GLN A 1 86 ? -8.663 -6.660 17.538 1.00 62.28 86 GLN A N 1
ATOM 675 C CA . GLN A 1 86 ? -9.904 -6.127 16.985 1.00 62.28 86 GLN A CA 1
ATOM 676 C C . GLN A 1 86 ? -10.960 -7.237 16.867 1.00 62.28 86 GLN A C 1
ATOM 678 O O . GLN A 1 86 ? -10.922 -8.066 15.962 1.00 62.28 86 GLN A O 1
ATOM 683 N N . LYS A 1 87 ? -11.954 -7.240 17.769 1.00 45.12 87 LYS A N 1
ATOM 684 C CA . LYS A 1 87 ? -13.220 -7.965 17.536 1.00 45.12 87 LYS A CA 1
ATOM 685 C C . LYS A 1 87 ? -13.798 -7.524 16.178 1.00 45.12 87 LYS A C 1
ATOM 687 O O . LYS A 1 87 ? -13.690 -6.337 15.860 1.00 45.12 87 LYS A O 1
ATOM 692 N N . PRO A 1 88 ? -14.430 -8.417 15.391 1.00 45.88 88 PRO A N 1
ATOM 693 C CA . PRO A 1 88 ? -14.914 -8.069 14.060 1.00 45.88 88 PRO A CA 1
ATOM 694 C C . PRO A 1 88 ? -15.914 -6.911 14.159 1.00 45.88 88 PRO A C 1
ATOM 696 O O . PRO A 1 88 ? -16.987 -7.054 14.749 1.00 45.88 88 PRO A O 1
ATOM 699 N N . LYS A 1 89 ? -15.559 -5.746 13.599 1.00 47.28 89 LYS A N 1
ATOM 700 C CA . LYS A 1 89 ? -16.516 -4.656 13.390 1.00 47.28 89 LYS A CA 1
ATOM 701 C C . LYS A 1 89 ? -17.572 -5.179 12.421 1.00 47.28 89 LYS A C 1
ATO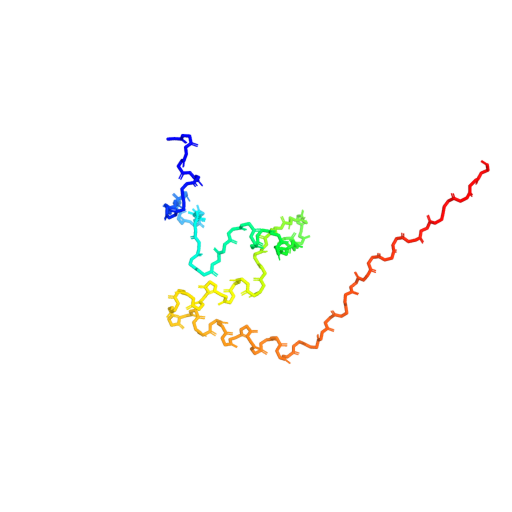M 703 O O . LYS A 1 89 ? -17.261 -5.500 11.277 1.00 47.28 89 LYS A O 1
ATOM 708 N N . LEU A 1 90 ? -18.806 -5.298 12.910 1.00 45.28 90 LEU A N 1
ATOM 709 C CA . LEU A 1 90 ? -19.988 -5.600 12.110 1.00 45.28 90 LEU A CA 1
ATOM 710 C C . LEU A 1 90 ? -19.957 -4.759 10.827 1.00 45.28 90 LEU A C 1
ATOM 712 O O . LEU A 1 90 ? -19.910 -3.529 10.889 1.00 45.28 90 LEU A O 1
ATOM 716 N N . SER A 1 91 ? -20.005 -5.438 9.681 1.00 43.09 91 SER A N 1
ATOM 717 C CA . SER A 1 91 ? -20.343 -4.851 8.388 1.00 43.09 91 SER A CA 1
ATOM 718 C C . SER A 1 91 ? -21.550 -3.927 8.573 1.00 43.09 91 SER A C 1
ATOM 720 O O . SER A 1 91 ? -22.644 -4.380 8.925 1.00 43.09 91 SER A O 1
ATOM 722 N N . ARG A 1 92 ? -21.361 -2.622 8.352 1.00 43.66 92 ARG A N 1
ATOM 723 C CA . ARG A 1 92 ? -22.483 -1.721 8.092 1.00 43.66 92 ARG A CA 1
ATOM 724 C C . ARG A 1 92 ? -23.083 -2.159 6.759 1.00 43.66 92 ARG A C 1
ATOM 726 O O . ARG A 1 92 ? -22.646 -1.735 5.696 1.00 43.66 92 ARG A O 1
ATOM 733 N N . LYS A 1 93 ? -24.065 -3.060 6.825 1.00 39.75 93 LYS A N 1
ATOM 734 C CA . LYS A 1 93 ? -25.008 -3.293 5.734 1.00 39.75 93 LYS A CA 1
ATOM 735 C C . LYS A 1 93 ? -25.687 -1.958 5.451 1.00 39.75 93 LYS A C 1
ATOM 737 O O . LYS A 1 93 ? -26.469 -1.488 6.275 1.00 39.75 93 LYS A O 1
ATOM 742 N N . ASN A 1 94 ? -25.419 -1.366 4.293 1.00 36.16 94 ASN A N 1
ATOM 743 C CA . ASN A 1 94 ? -26.303 -0.345 3.755 1.00 36.16 94 ASN A CA 1
ATOM 744 C C . ASN A 1 94 ? -27.603 -1.045 3.351 1.00 36.16 94 ASN A C 1
ATOM 746 O O . ASN A 1 94 ? -27.718 -1.635 2.281 1.00 36.16 94 ASN A O 1
ATOM 750 N N . ALA A 1 95 ? -28.571 -1.021 4.263 1.00 44.84 95 ALA A N 1
ATOM 751 C CA . ALA A 1 95 ? -29.966 -1.229 3.941 1.00 44.84 95 ALA A CA 1
ATOM 752 C C . ALA A 1 95 ? -30.476 0.048 3.258 1.00 44.84 95 ALA A C 1
ATOM 754 O O . ALA A 1 95 ? -30.855 0.999 3.933 1.00 44.84 95 ALA A O 1
ATOM 755 N N . SER A 1 96 ? -30.488 0.083 1.924 1.00 44.75 96 SER A N 1
ATOM 756 C CA . SER A 1 96 ? -31.323 1.031 1.178 1.00 44.75 96 SER A CA 1
ATOM 757 C C . SER A 1 96 ? -32.575 0.303 0.698 1.00 44.75 96 SER A C 1
ATOM 759 O O . SER A 1 96 ? -32.695 -0.105 -0.455 1.00 44.75 96 SER A O 1
ATOM 761 N N . GLY A 1 97 ? -33.501 0.096 1.629 1.00 41.00 97 GLY A N 1
ATOM 762 C CA . GLY A 1 97 ? -34.889 -0.197 1.315 1.00 41.00 97 GLY A CA 1
ATOM 763 C C . GLY A 1 97 ? -35.740 1.001 1.702 1.00 41.00 97 GLY A C 1
ATOM 764 O O . GLY A 1 97 ? -36.116 1.111 2.861 1.00 41.00 97 GLY A O 1
ATOM 765 N N . THR A 1 98 ? -36.089 1.861 0.747 1.00 43.09 98 THR A N 1
ATOM 766 C CA . THR A 1 98 ? -37.285 2.710 0.857 1.00 43.09 98 THR A CA 1
ATOM 767 C C . THR A 1 98 ? -38.011 2.734 -0.479 1.00 43.09 98 THR A C 1
ATOM 769 O O . THR A 1 98 ? -37.743 3.537 -1.363 1.00 43.09 98 THR A O 1
ATOM 772 N N . ASN A 1 99 ? -38.905 1.754 -0.597 1.00 48.75 99 ASN A N 1
ATOM 773 C CA . ASN A 1 99 ? -40.247 1.835 -1.163 1.00 48.75 99 ASN A CA 1
ATOM 774 C C . ASN A 1 99 ? -40.663 3.223 -1.693 1.00 48.75 99 ASN A C 1
ATOM 776 O O . ASN A 1 99 ? -40.771 4.178 -0.927 1.00 48.75 99 ASN A O 1
ATOM 780 N N . THR A 1 100 ? -41.029 3.309 -2.971 1.00 48.03 100 THR A N 1
ATOM 781 C CA . THR A 1 100 ? -41.939 4.358 -3.447 1.00 48.03 100 THR A CA 1
ATOM 782 C C . THR A 1 100 ? -43.046 3.706 -4.270 1.00 48.03 100 THR A C 1
ATOM 784 O O . THR A 1 100 ? -42.895 3.426 -5.456 1.00 48.03 100 THR A O 1
ATOM 787 N N . ARG A 1 101 ? -44.172 3.431 -3.604 1.00 50.19 101 ARG A N 1
ATOM 788 C CA . ARG A 1 101 ? -45.479 3.246 -4.242 1.00 50.19 101 ARG A CA 1
ATOM 789 C C . ARG A 1 101 ? -46.126 4.624 -4.426 1.00 50.19 101 ARG A C 1
ATOM 791 O O . ARG A 1 101 ? -46.470 5.211 -3.411 1.00 50.19 101 ARG A O 1
ATOM 798 N N . ARG A 1 102 ? -46.325 5.010 -5.699 1.00 37.25 102 ARG A N 1
ATOM 799 C CA . ARG A 1 102 ? -47.488 5.707 -6.317 1.00 37.25 102 ARG A CA 1
ATOM 800 C C . ARG A 1 102 ? -47.988 7.041 -5.701 1.00 37.25 102 ARG A C 1
ATOM 802 O O . ARG A 1 102 ? -47.616 7.380 -4.585 1.00 37.25 102 ARG A O 1
ATOM 809 N N . PRO A 1 103 ? -48.761 7.864 -6.438 1.00 54.97 103 PRO A N 1
ATOM 810 C CA . PRO A 1 103 ? -50.065 7.536 -7.048 1.00 54.97 103 PRO A CA 1
ATOM 811 C C . PRO A 1 103 ? -50.041 7.048 -8.496 1.00 54.97 103 PRO A C 1
ATOM 813 O O . PRO A 1 103 ? -49.102 7.378 -9.248 1.00 54.97 103 PRO A O 1
#

Foldseek 3Di:
DVCQLVDADDWDWDDDPPDIDIDHSDFPQDDDVVQVVQWDWDQPDPVVSDIDTDGDPVSLLRSLVRVVDPVSVVVNVVSVVVVVVDDDDPPPPPPPDDDDDDD

Sequence (103 aa):
MRNDFEEPGPFFRIGREPVGVDILTAIPGVEFDTAWARRVEEVFDEQTNLRANFISREDLLAAKRAAGRPQDLADIEAIEKAAKSQKPKLSRKNASGTNTRRP

pLDDT: mean 83.5, std 19.19, range [36.16, 97.69]

Secondary structure (DSSP, 8-state):
--STTTSSS-EEEEEETTEEEEEES-BTTB-HHHHHHT-EEEEEETTTTEEEEE--HHHHHHHHHHH--HHHHHHHHHHHHHHHHS-----------------